Protein AF-A0A6H1ZLQ4-F1 (afdb_monomer_lite)

Sequence (158 aa):
MKIPLNKKYELEALLNNCVDDDEAILLERELGDNEIIDFNRKGNVIRFYLGKNGKQWGDDWNDIPYEHNAGRASDEFIKGYCDIAIDFDYEVEEICDNTDNSEYSKLDMVKRIVFALVIIKDKEYIFERKRIYFGDKIEDILKLNYVKLLERGDYTNG

Foldseek 3Di:
DDDDPPVVVVVVVDVVPDDDPVVVVVVCQVQQQQWFLWWDDDWQKIKGFTGHFDPWAFFQQVDWPAVPTGDTTDLVRGFKIWIKGFAPQKGKDAQCPPDPTDRDGSVCLSVVVDFGIKIFRDDPPDTDIDTHGGRDGVVVVCPDPRMDTDDITTRDDD

Radius of gyration: 16.98 Å; chains: 1; bounding box: 52×30×47 Å

pLDDT: mean 83.67, std 19.02, range [35.81, 98.44]

Secondary structure (DSSP, 8-state):
-PPPTTHHHHHHHHHTS---HHHHHHHHHHHHT-EEEEEEEETTEEEEEEE-TTS--BTTTTSSSHHHH--PBPGGG--EEEEEEE-TTEEEEEGGGGSSS-S--HHHHHTTSS-SEEEEEEETTEEEEEEE-TT-BHHHHTTSTTEEEEEEEE----

Organism: NCBI:txid1070528

Structure (mmCIF, N/CA/C/O backbone):
data_AF-A0A6H1ZLQ4-F1
#
_entry.id   AF-A0A6H1ZLQ4-F1
#
loop_
_atom_site.group_PDB
_atom_site.id
_atom_site.type_symbol
_atom_site.label_atom_id
_atom_site.label_alt_id
_atom_site.label_comp_id
_atom_site.label_asym_id
_atom_site.label_entity_id
_atom_site.label_seq_id
_atom_site.pdbx_PDB_ins_code
_atom_site.Cartn_x
_atom_site.Cartn_y
_atom_site.Cartn_z
_atom_site.occupancy
_atom_site.B_iso_or_equiv
_atom_site.auth_seq_id
_atom_site.auth_comp_id
_atom_site.auth_asym_id
_atom_site.auth_atom_id
_atom_site.pdbx_PDB_model_num
ATOM 1 N N . MET A 1 1 ? -18.336 -9.551 16.140 1.00 37.56 1 MET A N 1
ATOM 2 C CA . MET A 1 1 ? -19.692 -9.465 15.549 1.00 37.56 1 MET A CA 1
ATOM 3 C C . MET A 1 1 ? -19.493 -9.258 14.053 1.00 37.56 1 MET A C 1
ATOM 5 O O . MET A 1 1 ? -18.851 -8.286 13.699 1.00 37.56 1 MET A O 1
ATOM 9 N N . LYS A 1 2 ? -19.879 -10.212 13.191 1.00 37.56 2 LYS A N 1
ATOM 10 C CA . LYS A 1 2 ? -19.640 -10.121 11.736 1.00 37.56 2 LYS A CA 1
ATOM 11 C C . LYS A 1 2 ? -20.590 -9.092 11.125 1.00 37.56 2 LYS A C 1
ATOM 13 O O . LYS A 1 2 ? -21.800 -9.283 11.218 1.00 37.56 2 LYS A O 1
ATOM 18 N N . ILE A 1 3 ? -20.063 -8.055 10.485 1.00 35.81 3 ILE A N 1
ATOM 19 C CA . ILE A 1 3 ? -20.861 -7.192 9.613 1.00 35.81 3 ILE A CA 1
ATOM 20 C C . ILE A 1 3 ? -20.891 -7.855 8.224 1.00 35.81 3 ILE A C 1
ATOM 22 O O . ILE A 1 3 ? -19.829 -8.085 7.647 1.00 35.81 3 ILE A O 1
ATOM 26 N N . PRO A 1 4 ? -22.064 -8.233 7.686 1.00 37.19 4 PRO A N 1
ATOM 27 C CA . PRO A 1 4 ? -22.149 -8.864 6.373 1.00 37.19 4 PRO A CA 1
ATOM 28 C C . PRO A 1 4 ? -21.824 -7.871 5.251 1.00 37.19 4 PRO A C 1
ATOM 30 O O . PRO A 1 4 ? -22.156 -6.689 5.346 1.00 37.19 4 PRO A O 1
ATOM 33 N N . LEU A 1 5 ? -21.285 -8.392 4.143 1.00 42.31 5 LEU A N 1
ATOM 34 C CA . LEU A 1 5 ? -20.931 -7.698 2.890 1.00 42.31 5 LEU A CA 1
ATOM 35 C C . LEU A 1 5 ? -22.038 -6.791 2.291 1.00 42.31 5 LEU A C 1
ATOM 37 O O . LEU A 1 5 ? -21.767 -6.018 1.378 1.00 42.31 5 LEU A O 1
ATOM 41 N N . ASN A 1 6 ? -23.274 -6.875 2.796 1.00 46.19 6 ASN A N 1
ATOM 42 C CA . ASN A 1 6 ? -24.444 -6.146 2.306 1.00 46.19 6 ASN A CA 1
ATOM 43 C C . ASN A 1 6 ? -24.564 -4.705 2.841 1.00 46.19 6 ASN A C 1
ATOM 45 O O . ASN A 1 6 ? -25.323 -3.917 2.287 1.00 46.19 6 ASN A O 1
ATOM 49 N N . LYS A 1 7 ? -23.789 -4.327 3.873 1.00 50.38 7 LYS A N 1
ATOM 50 C CA . LYS A 1 7 ? -23.856 -2.966 4.435 1.00 50.38 7 LYS A CA 1
ATOM 51 C C . LYS A 1 7 ? -23.352 -1.885 3.480 1.00 50.38 7 LYS A C 1
ATOM 53 O O . LYS A 1 7 ? -23.836 -0.769 3.559 1.00 50.38 7 LYS A O 1
ATOM 58 N N . LYS A 1 8 ? -22.407 -2.179 2.578 1.00 47.59 8 LYS A N 1
ATOM 59 C CA . LYS A 1 8 ? -21.813 -1.161 1.688 1.00 47.59 8 LYS A CA 1
ATOM 60 C C . LYS A 1 8 ? -22.848 -0.530 0.745 1.00 47.59 8 LYS A C 1
ATOM 62 O O . LYS A 1 8 ? -22.868 0.685 0.598 1.00 47.59 8 LYS A O 1
ATOM 67 N N . TYR A 1 9 ? -23.723 -1.344 0.151 1.00 51.31 9 TYR A N 1
ATOM 68 C CA . TYR A 1 9 ? -24.779 -0.855 -0.742 1.00 51.31 9 TYR A CA 1
ATOM 69 C C . TYR A 1 9 ? -25.919 -0.166 0.022 1.00 51.31 9 TYR A C 1
ATOM 71 O O . TYR A 1 9 ? -26.489 0.797 -0.480 1.00 51.31 9 TYR A O 1
ATOM 79 N N . GLU A 1 10 ? -26.213 -0.601 1.252 1.00 53.59 10 GLU A N 1
ATOM 80 C CA . GLU A 1 10 ? -27.130 0.113 2.155 1.00 53.59 10 GLU A CA 1
ATOM 81 C C . GLU A 1 10 ? -26.548 1.471 2.602 1.00 53.59 10 GLU A C 1
ATOM 83 O O . GLU A 1 10 ? -27.272 2.458 2.653 1.00 53.59 10 GLU A O 1
ATOM 88 N N . LEU A 1 11 ? -25.233 1.553 2.835 1.00 52.91 11 LEU A N 1
ATOM 89 C CA . LEU A 1 11 ? -24.494 2.768 3.211 1.00 52.91 11 LEU A CA 1
ATOM 90 C C . LEU A 1 11 ? -24.409 3.792 2.068 1.00 52.91 11 LEU A C 1
ATOM 92 O O . LEU A 1 11 ? -24.644 4.979 2.282 1.00 52.91 11 LEU A O 1
ATOM 96 N N . GLU A 1 12 ? -24.135 3.345 0.840 1.00 53.47 12 GLU A N 1
ATOM 97 C CA . GLU A 1 12 ? -24.181 4.199 -0.359 1.00 53.47 12 GLU A CA 1
ATOM 98 C C . GLU A 1 12 ? -25.614 4.681 -0.664 1.00 53.47 12 GLU A C 1
ATOM 100 O O . GLU A 1 12 ? -25.807 5.794 -1.154 1.00 53.47 12 GLU A O 1
ATOM 105 N N . ALA A 1 13 ? -26.637 3.882 -0.343 1.00 49.56 13 ALA A N 1
ATOM 106 C CA . ALA A 1 13 ? -28.040 4.282 -0.463 1.00 49.56 13 ALA A CA 1
ATOM 107 C C . ALA A 1 13 ? -28.483 5.287 0.622 1.00 49.56 13 ALA A C 1
ATOM 109 O O . ALA A 1 13 ? -29.354 6.113 0.344 1.00 49.56 13 ALA A O 1
ATOM 110 N N . LEU A 1 14 ? -27.878 5.245 1.817 1.00 51.09 14 LEU A N 1
ATOM 111 C CA . LEU A 1 14 ? -28.085 6.210 2.909 1.00 51.09 14 LEU A CA 1
ATOM 112 C C . LEU A 1 14 ? -27.446 7.575 2.596 1.00 51.09 14 LEU A C 1
ATOM 114 O O . LEU A 1 14 ? -28.115 8.597 2.715 1.00 51.09 14 LEU A O 1
ATOM 118 N N . LEU A 1 15 ? -26.211 7.597 2.075 1.00 52.44 15 LEU A N 1
ATOM 119 C CA . LEU A 1 15 ? -25.532 8.821 1.606 1.00 52.44 15 LEU A CA 1
ATOM 120 C C . LEU A 1 15 ? -26.348 9.601 0.558 1.00 52.44 15 LEU A C 1
ATOM 122 O O . LEU A 1 15 ? -26.301 10.828 0.514 1.00 52.44 15 LEU A O 1
ATOM 126 N N . ASN A 1 16 ? -27.108 8.889 -0.279 1.00 55.22 16 ASN A N 1
ATOM 127 C CA . ASN A 1 16 ? -27.903 9.476 -1.358 1.00 55.22 16 ASN A CA 1
ATOM 128 C C . ASN A 1 16 ? -29.313 9.950 -0.931 1.00 55.22 16 ASN A C 1
ATOM 130 O O . ASN A 1 16 ? -29.984 10.579 -1.747 1.00 55.22 16 ASN A O 1
ATOM 134 N N . ASN A 1 17 ? -29.779 9.673 0.299 1.00 54.16 17 ASN A N 1
ATOM 135 C CA . ASN A 1 17 ? -31.177 9.893 0.729 1.00 54.16 17 ASN A CA 1
ATOM 136 C C . ASN A 1 17 ? -31.370 10.749 2.013 1.00 54.16 17 ASN A C 1
ATOM 138 O O . ASN A 1 17 ? -32.434 10.661 2.624 1.00 54.16 17 ASN A O 1
ATOM 142 N N . CYS A 1 18 ? -30.417 11.627 2.375 1.00 57.06 18 CYS A N 1
ATOM 143 C CA . CYS A 1 18 ? -30.323 12.343 3.679 1.00 57.06 18 CYS A CA 1
ATOM 144 C C . CYS A 1 18 ? -29.969 11.377 4.838 1.00 57.06 18 CYS A C 1
ATOM 146 O O . CYS A 1 18 ? -30.315 10.207 4.757 1.00 57.06 18 CYS A O 1
ATOM 148 N N . VAL A 1 19 ? -29.215 11.753 5.889 1.00 51.53 19 VAL A N 1
ATOM 149 C CA . VAL A 1 19 ? -29.612 12.609 7.035 1.00 51.53 19 VAL A CA 1
ATOM 150 C C . VAL A 1 19 ? -28.364 13.102 7.815 1.00 51.53 19 VAL A C 1
ATOM 152 O O . VAL A 1 19 ? -27.361 12.404 7.838 1.00 51.53 19 VAL A O 1
ATOM 155 N N . ASP A 1 20 ? -28.486 14.278 8.450 1.00 58.44 20 ASP A N 1
ATOM 156 C CA . ASP A 1 20 ? -27.668 14.887 9.529 1.00 58.44 20 ASP A CA 1
ATOM 157 C C . ASP A 1 20 ? -26.132 14.979 9.374 1.00 58.44 20 ASP A C 1
ATOM 159 O O . ASP A 1 20 ? -25.426 13.991 9.169 1.00 58.44 20 ASP A O 1
ATOM 163 N N . ASP A 1 21 ? -25.593 16.189 9.575 1.00 56.09 21 ASP A N 1
ATOM 164 C CA . ASP A 1 21 ? -24.158 16.487 9.437 1.00 56.09 21 ASP A CA 1
ATOM 165 C C . ASP A 1 21 ? -23.299 15.594 10.355 1.00 56.09 21 ASP A C 1
ATOM 167 O O . ASP A 1 21 ? -22.213 15.164 9.970 1.00 56.09 21 ASP A O 1
ATOM 171 N N . ASP A 1 22 ? -23.803 15.235 11.540 1.00 54.56 22 ASP A N 1
ATOM 172 C CA . ASP A 1 22 ? -23.095 14.389 12.508 1.00 54.56 22 ASP A CA 1
ATOM 173 C C . ASP A 1 22 ? -22.965 12.920 12.059 1.00 54.56 22 ASP A C 1
ATOM 175 O O . ASP A 1 22 ? -21.935 12.288 12.316 1.00 54.56 22 ASP A O 1
ATOM 179 N N . GLU A 1 23 ? -23.967 12.364 11.367 1.00 54.12 23 GLU A N 1
ATOM 180 C CA . GLU A 1 23 ? -23.933 10.981 10.866 1.00 54.12 23 GLU A CA 1
ATOM 181 C C . GLU A 1 23 ? -23.030 10.886 9.628 1.00 54.12 23 GLU A C 1
ATOM 183 O O . GLU A 1 23 ? -22.214 9.968 9.531 1.00 54.12 23 GLU A O 1
ATOM 188 N N . ALA A 1 24 ? -23.065 11.898 8.753 1.00 51.34 24 ALA A N 1
ATOM 189 C CA . ALA A 1 24 ? -22.115 12.055 7.653 1.00 51.34 24 ALA A CA 1
ATOM 190 C C . ALA A 1 24 ? -20.665 12.225 8.147 1.00 51.34 24 ALA A C 1
ATOM 192 O O . ALA A 1 24 ? -19.758 11.634 7.569 1.00 51.34 24 ALA A O 1
ATOM 193 N N . ILE A 1 25 ? -20.432 12.953 9.246 1.00 53.69 25 ILE A N 1
ATOM 194 C CA . ILE A 1 25 ? -19.106 13.104 9.876 1.00 53.69 25 ILE A CA 1
ATOM 195 C C . ILE A 1 25 ? -18.634 11.796 10.529 1.00 53.69 25 ILE A C 1
ATOM 197 O O . ILE A 1 25 ? -17.450 11.462 10.459 1.00 53.69 25 ILE A O 1
ATOM 201 N N . LEU A 1 26 ? -19.526 11.036 11.170 1.00 51.69 26 LEU A N 1
ATOM 202 C CA . LEU A 1 26 ? -19.221 9.697 11.688 1.00 51.69 26 LEU A CA 1
ATOM 203 C C . LEU A 1 26 ? -18.885 8.725 10.552 1.00 51.69 26 LEU A C 1
ATOM 205 O O . LEU A 1 26 ? -17.905 7.992 10.658 1.00 51.69 26 LEU A O 1
ATOM 209 N N . LEU A 1 27 ? -19.623 8.787 9.444 1.00 52.59 27 LEU A N 1
ATOM 210 C CA . LEU A 1 27 ? -19.373 8.020 8.224 1.00 52.59 27 LEU A CA 1
ATOM 211 C C . LEU A 1 27 ? -18.076 8.429 7.531 1.00 52.59 27 LEU A C 1
ATOM 213 O O . LEU A 1 27 ? -17.308 7.560 7.145 1.00 52.59 27 LEU A O 1
ATOM 217 N N . GLU A 1 28 ? -17.770 9.720 7.414 1.00 51.22 28 GLU A N 1
ATOM 218 C CA . GLU A 1 28 ? -16.476 10.205 6.927 1.00 51.22 28 GLU A CA 1
ATOM 219 C C . GLU A 1 28 ? -15.331 9.843 7.874 1.00 51.22 28 GLU A C 1
ATOM 221 O O . GLU A 1 28 ? -14.207 9.691 7.412 1.00 51.22 28 GLU A O 1
ATOM 226 N N . ARG A 1 29 ? -15.572 9.671 9.179 1.00 51.09 29 ARG A N 1
ATOM 227 C CA . ARG A 1 29 ? -14.570 9.128 10.111 1.00 51.09 29 ARG A CA 1
ATOM 228 C C . ARG A 1 29 ? -14.383 7.624 9.922 1.00 51.09 29 ARG A C 1
ATOM 230 O O . ARG A 1 29 ? -13.244 7.185 9.814 1.00 51.09 29 ARG A O 1
ATOM 237 N N . GLU A 1 30 ? -15.459 6.848 9.815 1.00 52.41 30 GLU A N 1
ATOM 238 C CA . GLU A 1 30 ? -15.391 5.395 9.586 1.00 52.41 30 GLU A CA 1
ATOM 239 C C . GLU A 1 30 ? -14.860 5.035 8.184 1.00 52.41 30 GLU A C 1
ATOM 241 O O . GLU A 1 30 ? -14.116 4.069 8.023 1.00 52.41 30 GLU A O 1
ATOM 246 N N . LEU A 1 31 ? -15.183 5.827 7.159 1.00 51.91 31 LEU A N 1
ATOM 247 C CA . LEU A 1 31 ? -14.638 5.713 5.799 1.00 51.91 31 LEU A CA 1
ATOM 248 C C . LEU A 1 31 ? -13.271 6.405 5.669 1.00 51.91 31 LEU A C 1
ATOM 250 O O . LEU A 1 31 ? -12.448 6.030 4.829 1.00 51.91 31 LEU A O 1
ATOM 254 N N . GLY A 1 32 ? -13.017 7.411 6.504 1.00 56.06 32 GLY A N 1
ATOM 255 C CA . GLY A 1 32 ? -11.778 8.182 6.588 1.00 56.06 32 GLY A CA 1
ATOM 256 C C . GLY A 1 32 ? -10.593 7.346 7.040 1.00 56.06 32 GLY A C 1
ATOM 257 O O . GLY A 1 32 ? -9.492 7.540 6.531 1.00 56.06 32 GLY A O 1
ATOM 258 N N . ASP A 1 33 ? -10.839 6.352 7.886 1.00 73.31 33 ASP A N 1
ATOM 259 C CA . ASP A 1 33 ? -9.811 5.492 8.470 1.00 73.31 33 ASP A CA 1
ATOM 260 C C . ASP A 1 33 ? -9.519 4.223 7.625 1.00 73.31 33 ASP A C 1
ATOM 262 O O . ASP A 1 33 ? -8.999 3.231 8.131 1.00 73.31 33 ASP A O 1
ATOM 266 N N . ASN A 1 34 ? -9.831 4.249 6.321 1.00 89.56 34 ASN A N 1
ATOM 267 C CA . ASN A 1 34 ? -9.510 3.186 5.349 1.00 89.56 34 ASN A CA 1
ATOM 268 C C . ASN A 1 34 ? -8.305 3.519 4.450 1.00 89.56 34 ASN A C 1
ATOM 270 O O . ASN A 1 34 ? -8.185 3.032 3.320 1.00 89.56 34 ASN A O 1
ATOM 274 N N . GLU A 1 35 ? -7.420 4.393 4.920 1.00 96.69 35 GLU A N 1
ATOM 275 C CA . GLU A 1 35 ? -6.182 4.712 4.218 1.00 96.69 35 GLU A CA 1
ATOM 276 C C . GLU A 1 35 ? -5.140 3.640 4.489 1.00 96.69 35 GLU A C 1
ATOM 278 O O . GLU A 1 35 ? -5.040 3.114 5.596 1.00 96.69 35 GLU A O 1
ATOM 283 N N . ILE A 1 36 ? -4.324 3.346 3.485 1.00 98.19 36 ILE A N 1
ATOM 284 C CA . ILE A 1 36 ? -3.155 2.494 3.656 1.00 98.19 36 ILE A CA 1
ATOM 285 C C . ILE A 1 36 ? -2.179 3.232 4.567 1.00 98.19 36 ILE A C 1
ATOM 287 O O . ILE A 1 36 ? -1.703 4.313 4.221 1.00 98.19 36 ILE A O 1
ATOM 291 N N . ILE A 1 37 ? -1.880 2.654 5.724 1.00 97.81 37 ILE A N 1
ATOM 292 C CA . ILE A 1 37 ? -0.926 3.231 6.677 1.00 97.81 37 ILE A CA 1
ATOM 293 C C . ILE A 1 37 ? 0.332 2.389 6.836 1.00 97.81 37 ILE A C 1
ATOM 295 O O . ILE A 1 37 ? 1.327 2.917 7.318 1.00 97.81 37 ILE A O 1
ATOM 299 N N . ASP A 1 38 ? 0.273 1.115 6.442 1.00 98.00 38 ASP A N 1
ATOM 300 C CA . ASP A 1 38 ? 1.398 0.185 6.412 1.00 98.00 38 ASP A CA 1
ATOM 301 C C . ASP A 1 38 ? 1.068 -1.042 5.540 1.00 98.00 38 ASP A C 1
ATOM 303 O O . ASP A 1 38 ? -0.072 -1.208 5.089 1.00 98.00 38 ASP A O 1
ATOM 307 N N . PHE A 1 39 ? 2.045 -1.917 5.294 1.00 97.75 39 PHE A N 1
ATOM 308 C CA . PHE A 1 39 ? 1.863 -3.113 4.477 1.00 97.75 39 PHE A CA 1
ATOM 309 C C . PHE A 1 39 ? 2.820 -4.262 4.830 1.00 97.75 39 PHE A C 1
ATOM 311 O O . PHE A 1 39 ? 3.899 -4.061 5.378 1.00 97.75 39 PHE A O 1
ATOM 318 N N . ASN A 1 40 ? 2.443 -5.476 4.426 1.00 97.06 40 ASN A N 1
ATOM 319 C CA . ASN A 1 40 ? 3.343 -6.615 4.244 1.00 97.06 40 ASN A CA 1
ATOM 320 C C . ASN A 1 40 ? 3.121 -7.210 2.848 1.00 97.06 40 ASN A C 1
ATOM 322 O O . ASN A 1 40 ? 1.982 -7.288 2.387 1.00 97.06 40 ASN A O 1
ATOM 326 N N . ARG A 1 41 ? 4.181 -7.712 2.210 1.00 96.31 41 ARG A N 1
ATOM 327 C CA . ARG A 1 41 ? 4.112 -8.375 0.900 1.00 96.31 41 ARG A CA 1
ATOM 328 C C . ARG A 1 41 ? 4.684 -9.793 0.959 1.00 96.31 41 ARG A C 1
ATOM 330 O O . ARG A 1 41 ? 5.650 -10.058 1.670 1.00 96.31 41 ARG A O 1
ATOM 337 N N . LYS A 1 42 ? 4.074 -10.713 0.207 1.00 95.62 42 LYS A N 1
ATOM 338 C CA . LYS A 1 42 ? 4.574 -12.068 -0.079 1.00 95.62 42 LYS A CA 1
ATOM 339 C C . LYS A 1 42 ? 4.304 -12.400 -1.549 1.00 95.62 42 LYS A C 1
ATOM 341 O O . LYS A 1 42 ? 3.216 -12.864 -1.892 1.00 95.62 42 LYS A O 1
ATOM 346 N N . GLY A 1 43 ? 5.287 -12.147 -2.415 1.00 93.81 43 GLY A N 1
ATOM 347 C CA . GLY A 1 43 ? 5.091 -12.206 -3.868 1.00 93.81 43 GLY A CA 1
ATOM 348 C C . GLY A 1 43 ? 3.983 -11.239 -4.301 1.00 93.81 43 GLY A C 1
ATOM 349 O O . GLY A 1 43 ? 3.972 -10.088 -3.874 1.00 93.81 43 GLY A O 1
ATOM 350 N N . ASN A 1 44 ? 3.001 -11.731 -5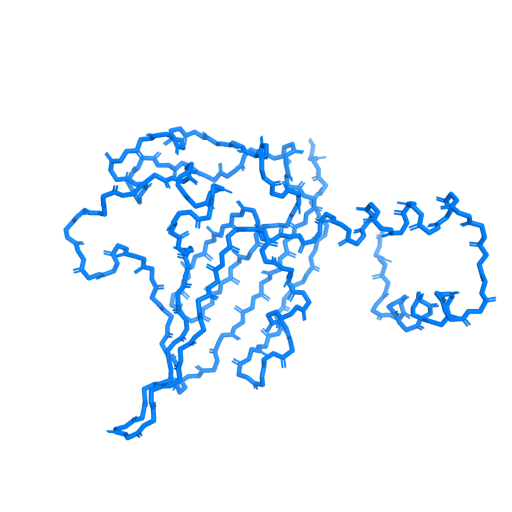.058 1.00 96.06 44 ASN A N 1
ATOM 351 C CA . ASN A 1 44 ? 1.865 -10.928 -5.533 1.00 96.06 44 ASN A CA 1
ATOM 352 C C . ASN A 1 44 ? 0.719 -10.784 -4.514 1.00 96.06 44 ASN A C 1
ATOM 354 O O . ASN A 1 44 ? -0.344 -10.263 -4.854 1.00 96.06 44 ASN A O 1
ATOM 358 N N . VAL A 1 45 ? 0.897 -11.253 -3.276 1.00 98.06 45 VAL A N 1
ATOM 359 C CA . VAL A 1 45 ? -0.082 -11.072 -2.197 1.00 98.06 45 VAL A CA 1
ATOM 360 C C . VAL A 1 45 ? 0.386 -9.959 -1.272 1.00 98.06 45 VAL A C 1
ATOM 362 O O . VAL A 1 45 ? 1.520 -9.977 -0.787 1.00 98.06 45 VAL A O 1
ATOM 365 N N . ILE A 1 46 ? -0.499 -9.001 -1.010 1.00 98.38 46 ILE A N 1
ATOM 366 C CA . ILE A 1 46 ? -0.223 -7.834 -0.175 1.00 98.38 46 ILE A CA 1
ATOM 367 C C . ILE A 1 46 ? -1.273 -7.773 0.930 1.00 98.38 46 ILE A C 1
ATOM 369 O O . ILE A 1 46 ? -2.469 -7.832 0.651 1.00 98.38 46 ILE A O 1
ATOM 373 N N . ARG A 1 47 ? -0.826 -7.605 2.172 1.00 98.31 47 ARG A N 1
ATOM 374 C CA . ARG A 1 47 ? -1.661 -7.148 3.282 1.00 98.31 47 ARG A CA 1
ATOM 375 C C . ARG A 1 47 ? -1.458 -5.655 3.444 1.00 98.31 47 ARG A C 1
ATOM 377 O O . ARG A 1 47 ? -0.349 -5.233 3.757 1.00 98.31 47 ARG A O 1
ATOM 384 N N . PHE A 1 48 ? -2.517 -4.876 3.294 1.00 98.25 48 PHE A N 1
ATOM 385 C CA . PHE A 1 48 ? -2.541 -3.479 3.706 1.00 98.25 48 PHE A CA 1
ATOM 386 C C . PHE A 1 48 ? -3.121 -3.356 5.105 1.00 98.25 48 PHE A C 1
ATOM 388 O O . PHE A 1 48 ? -4.189 -3.903 5.376 1.00 98.25 48 PHE A O 1
ATOM 395 N N . TYR A 1 49 ? -2.448 -2.604 5.971 1.00 97.62 49 TYR A N 1
ATOM 396 C CA . TYR A 1 49 ? -3.030 -2.142 7.225 1.00 97.62 49 TYR A CA 1
ATOM 397 C C . TYR A 1 49 ? -3.714 -0.809 6.990 1.00 97.62 49 TYR A C 1
ATOM 399 O O . TYR A 1 49 ? -3.167 0.080 6.329 1.00 97.62 49 TYR A O 1
ATOM 407 N N . LEU A 1 50 ? -4.926 -0.704 7.520 1.00 96.19 50 LEU A N 1
ATOM 408 C CA . LEU A 1 50 ? -5.822 0.411 7.287 1.00 96.19 50 LEU A CA 1
ATOM 409 C C . LEU A 1 50 ? -5.928 1.273 8.538 1.00 96.19 50 LEU A C 1
ATOM 411 O O . LEU A 1 50 ? -6.018 0.756 9.652 1.00 96.19 50 LEU A O 1
ATOM 415 N N . GLY A 1 51 ? -5.927 2.581 8.339 1.00 95.06 51 GLY A N 1
ATOM 416 C CA . GLY A 1 51 ? -6.129 3.576 9.379 1.00 95.06 51 GLY A CA 1
ATOM 417 C C . GLY A 1 51 ? -6.149 4.972 8.775 1.00 95.06 51 GLY A C 1
ATOM 418 O O . GLY A 1 51 ? -6.542 5.160 7.625 1.00 95.06 51 GLY A O 1
ATOM 419 N N . LYS A 1 52 ? -5.694 5.956 9.548 1.00 95.38 52 LYS A N 1
ATOM 420 C CA . LYS A 1 52 ? -5.532 7.339 9.093 1.00 95.38 52 LYS A CA 1
ATOM 421 C C . LYS A 1 52 ? -4.057 7.682 8.944 1.00 95.38 52 LYS A C 1
ATOM 423 O O . LYS A 1 52 ? -3.312 7.615 9.923 1.00 95.38 52 LYS A O 1
ATOM 428 N N . ASN A 1 53 ? -3.638 8.085 7.748 1.00 97.06 53 ASN A N 1
ATOM 429 C CA . ASN A 1 53 ? -2.254 8.457 7.488 1.00 97.06 53 ASN A CA 1
ATOM 430 C C . ASN A 1 53 ? -1.891 9.812 8.122 1.00 97.06 53 ASN A C 1
ATOM 432 O O . ASN A 1 53 ? -2.709 10.727 8.235 1.00 97.06 53 ASN A O 1
ATOM 436 N N . GLY A 1 54 ? -0.623 9.957 8.497 1.00 96.31 54 GLY A N 1
ATOM 437 C CA . GLY A 1 54 ? 0.016 11.208 8.902 1.00 96.31 54 GLY A CA 1
ATOM 438 C C . GLY A 1 54 ? 0.459 11.259 10.363 1.00 96.31 54 GLY A C 1
ATOM 439 O O . GLY A 1 54 ? 1.263 12.120 10.713 1.00 96.31 54 GLY A O 1
ATOM 440 N N . LYS A 1 55 ? -0.046 10.367 11.219 1.00 95.56 55 LYS A N 1
ATOM 441 C CA . LYS A 1 55 ? 0.338 10.294 12.644 1.00 95.56 55 LYS A CA 1
ATOM 442 C C . LYS A 1 55 ? 0.774 8.907 13.094 1.00 95.56 55 LYS A C 1
ATOM 444 O O . LYS A 1 55 ? 1.181 8.768 14.243 1.00 95.56 55 LYS A O 1
ATOM 449 N N . GLN A 1 56 ? 0.641 7.905 12.232 1.00 95.94 56 GLN A N 1
ATOM 450 C CA . GLN A 1 56 ? 1.032 6.552 12.567 1.00 95.94 56 GLN A CA 1
ATOM 451 C C . GLN A 1 56 ? 2.547 6.454 12.749 1.00 95.94 56 GLN A C 1
ATOM 453 O O . GLN A 1 56 ? 3.317 7.190 12.125 1.00 95.94 56 GLN A O 1
ATOM 458 N N . TRP A 1 57 ? 2.947 5.525 13.605 1.00 96.62 57 TRP A N 1
ATOM 459 C CA . TRP A 1 57 ? 4.336 5.212 13.891 1.00 96.62 57 TRP A CA 1
ATOM 460 C C . TRP A 1 57 ? 4.483 3.717 14.170 1.00 96.62 57 TRP A C 1
ATOM 462 O O . TRP A 1 57 ? 3.492 3.026 14.416 1.00 96.62 57 TRP A O 1
ATOM 472 N N . GLY A 1 58 ? 5.718 3.239 14.155 1.00 95.19 58 GLY A N 1
ATOM 473 C CA . GLY A 1 58 ? 6.110 1.901 14.568 1.00 95.19 58 GLY A CA 1
ATOM 474 C C . GLY A 1 58 ? 7.580 1.894 14.975 1.00 95.19 58 GLY A C 1
ATOM 475 O O . GLY A 1 58 ? 8.245 2.932 14.963 1.00 95.19 58 GLY A O 1
ATOM 476 N N . ASP A 1 59 ? 8.076 0.729 15.360 1.00 95.75 59 ASP A N 1
ATOM 477 C CA . ASP A 1 59 ? 9.466 0.566 15.792 1.00 95.75 59 ASP A CA 1
ATOM 478 C C . ASP A 1 59 ? 10.439 0.978 14.672 1.00 95.75 59 ASP A C 1
ATOM 480 O O . ASP A 1 59 ? 10.260 0.546 13.534 1.00 95.75 59 ASP A O 1
ATOM 484 N N . ASP A 1 60 ? 11.394 1.863 14.968 1.00 96.56 60 ASP A N 1
ATOM 485 C CA . ASP A 1 60 ? 12.429 2.372 14.046 1.00 96.56 60 ASP A CA 1
ATOM 486 C C . ASP A 1 60 ? 11.928 2.963 12.705 1.00 96.56 60 ASP A C 1
ATOM 488 O O . ASP A 1 60 ? 12.605 2.940 11.677 1.00 96.56 60 ASP A O 1
ATOM 492 N N . TRP A 1 61 ? 10.736 3.571 12.684 1.00 96.56 61 TRP A N 1
ATOM 493 C CA . TRP A 1 61 ? 10.160 4.167 11.463 1.00 96.56 61 TRP A CA 1
ATOM 494 C C . TRP A 1 61 ? 10.925 5.368 10.886 1.00 96.56 61 TRP A C 1
ATOM 496 O O . TRP A 1 61 ? 10.684 5.744 9.735 1.00 96.56 61 TRP A O 1
ATOM 506 N N . ASN A 1 62 ? 11.813 5.990 11.661 1.00 96.25 62 ASN A N 1
ATOM 507 C CA . ASN A 1 62 ? 12.709 7.060 11.216 1.00 96.25 62 ASN A CA 1
ATOM 508 C C . ASN A 1 62 ? 14.062 6.553 10.702 1.00 96.25 62 ASN A C 1
ATOM 510 O O . ASN A 1 62 ? 14.851 7.377 10.235 1.00 96.25 62 ASN A O 1
ATOM 514 N N . ASP A 1 63 ? 14.346 5.259 10.827 1.00 96.50 63 ASP A N 1
ATOM 515 C CA . ASP A 1 63 ? 15.631 4.695 10.442 1.00 96.50 63 ASP A CA 1
ATOM 516 C C . ASP A 1 63 ? 15.656 4.347 8.952 1.00 96.50 63 ASP A C 1
ATOM 518 O O . ASP A 1 63 ? 14.632 4.098 8.309 1.00 96.50 63 ASP A O 1
ATOM 522 N N . ILE A 1 64 ? 16.867 4.368 8.400 1.00 94.94 64 ILE A N 1
ATOM 523 C CA . ILE A 1 64 ? 17.174 4.056 7.007 1.00 94.94 64 ILE A CA 1
ATOM 524 C C . ILE A 1 64 ? 18.255 2.969 7.029 1.00 94.94 64 ILE A C 1
ATOM 526 O O . ILE A 1 64 ? 19.261 3.150 7.724 1.00 94.94 64 ILE A O 1
ATOM 530 N N . PRO A 1 65 ? 18.109 1.872 6.271 1.00 95.62 65 PRO A N 1
ATOM 531 C CA . PRO A 1 65 ? 16.962 1.509 5.431 1.00 95.62 65 PRO A CA 1
ATOM 532 C C . PRO A 1 65 ? 15.741 1.054 6.241 1.00 95.62 65 PRO A C 1
ATOM 534 O O . PRO A 1 65 ? 15.885 0.419 7.290 1.00 95.62 65 PRO A O 1
ATOM 537 N N . TYR A 1 66 ? 14.532 1.310 5.739 1.00 95.56 66 TYR A N 1
ATOM 538 C CA . TYR A 1 66 ? 13.320 0.845 6.416 1.00 95.56 66 TYR A CA 1
ATOM 539 C C . TYR A 1 66 ? 13.210 -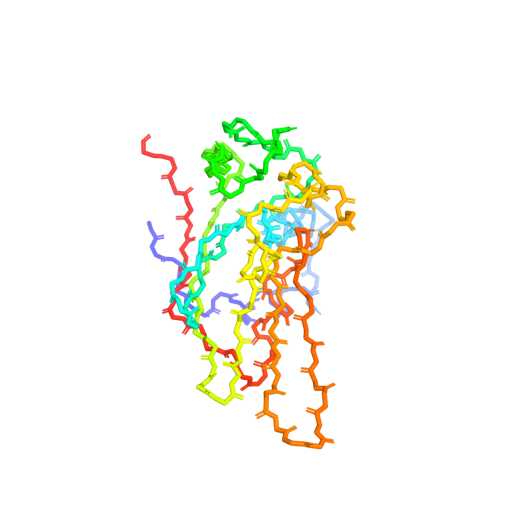0.686 6.435 1.00 95.56 66 TYR A C 1
ATOM 541 O O . TYR A 1 66 ? 12.731 -1.249 7.411 1.00 95.56 66 TYR A O 1
ATOM 549 N N . GLU A 1 67 ? 13.646 -1.375 5.380 1.00 94.50 67 GLU A N 1
ATOM 550 C CA . GLU A 1 67 ? 13.397 -2.808 5.176 1.00 94.50 67 GLU A CA 1
ATOM 551 C C . GLU A 1 67 ? 14.150 -3.731 6.147 1.00 94.50 67 GLU A C 1
ATOM 553 O O . GLU A 1 67 ? 13.867 -4.928 6.212 1.00 94.50 67 GLU A O 1
ATOM 558 N N . HIS A 1 68 ? 15.104 -3.196 6.908 1.00 91.19 68 HIS A N 1
ATOM 559 C CA . HIS A 1 68 ? 15.871 -3.951 7.903 1.00 91.19 68 HIS A CA 1
ATOM 560 C C . HIS A 1 68 ? 15.544 -3.568 9.341 1.00 91.19 68 HIS A C 1
ATOM 562 O O . HIS A 1 68 ? 15.715 -4.394 10.236 1.00 91.19 68 HIS A O 1
ATOM 568 N N . ASN A 1 69 ? 15.078 -2.338 9.546 1.00 87.69 69 ASN A N 1
ATOM 569 C CA . ASN A 1 69 ? 14.932 -1.754 10.874 1.00 87.69 69 ASN A CA 1
ATOM 570 C C . ASN A 1 69 ? 13.461 -1.551 11.234 1.00 87.69 69 ASN A C 1
ATOM 572 O O . ASN A 1 69 ? 13.044 -1.857 12.346 1.00 87.69 69 ASN A O 1
ATOM 576 N N . ALA A 1 70 ? 12.653 -1.083 10.281 1.00 94.06 70 ALA A N 1
ATOM 577 C CA . ALA A 1 70 ? 11.311 -0.633 10.587 1.00 94.06 70 ALA A CA 1
ATOM 578 C C . ALA A 1 70 ? 10.355 -1.810 10.820 1.00 94.06 70 ALA A C 1
ATOM 580 O O . ALA A 1 70 ? 10.084 -2.624 9.931 1.00 94.06 70 ALA A O 1
ATOM 581 N N . GLY A 1 71 ? 9.781 -1.848 12.019 1.00 93.50 71 GLY A N 1
ATOM 582 C CA . GLY A 1 71 ? 8.678 -2.734 12.353 1.00 93.50 71 GLY A CA 1
ATOM 583 C C . GLY A 1 71 ? 7.375 -2.338 11.654 1.00 93.50 71 GLY A C 1
ATOM 584 O O . GLY A 1 71 ? 7.278 -1.340 10.936 1.00 93.50 71 GLY A O 1
ATOM 585 N N . ARG A 1 72 ? 6.321 -3.116 11.906 1.00 95.19 72 ARG A N 1
ATOM 586 C CA . ARG A 1 72 ? 4.956 -2.737 11.518 1.00 95.19 72 ARG A CA 1
ATOM 587 C C . ARG A 1 72 ? 4.495 -1.505 12.313 1.00 95.19 72 ARG A C 1
ATOM 589 O O . ARG A 1 72 ? 4.947 -1.296 13.438 1.00 95.19 72 ARG A O 1
ATOM 596 N N . ALA A 1 73 ? 3.549 -0.743 11.770 1.00 96.44 73 ALA A N 1
ATOM 597 C CA . ALA A 1 73 ? 2.788 0.255 12.520 1.00 96.44 73 ALA A CA 1
ATOM 598 C C . ALA A 1 73 ? 2.225 -0.330 13.828 1.00 96.44 73 ALA A C 1
ATOM 600 O O . ALA A 1 73 ? 1.744 -1.471 13.856 1.00 96.44 73 ALA A O 1
ATOM 601 N N . SER A 1 74 ? 2.251 0.470 14.895 1.00 95.75 74 SER A N 1
ATOM 602 C CA . SER A 1 74 ? 1.677 0.105 16.190 1.00 95.75 74 SER A CA 1
ATOM 603 C C . SER A 1 74 ? 0.166 -0.109 16.092 1.00 95.75 74 SER A C 1
ATOM 605 O O . SER A 1 74 ? -0.547 0.628 15.404 1.00 95.75 74 SER A O 1
ATOM 607 N N . ASP A 1 75 ? -0.329 -1.090 16.843 1.00 95.00 75 ASP A N 1
ATOM 608 C CA . ASP A 1 75 ? -1.719 -1.560 16.819 1.00 95.00 75 ASP A CA 1
ATOM 609 C C . ASP A 1 75 ? -2.756 -0.448 17.058 1.00 95.00 75 ASP A C 1
ATOM 611 O O . ASP A 1 75 ? -3.826 -0.455 16.460 1.00 95.00 75 ASP A O 1
ATOM 615 N N . GLU A 1 76 ? -2.431 0.571 17.857 1.00 93.38 76 GLU A N 1
ATOM 616 C CA . GLU A 1 76 ? -3.299 1.732 18.112 1.00 93.38 76 GLU A CA 1
ATOM 617 C C . GLU A 1 76 ? -3.699 2.526 16.853 1.00 93.38 76 GLU A C 1
ATOM 619 O O . GLU A 1 76 ? -4.789 3.122 16.801 1.00 93.38 76 GLU A O 1
ATOM 624 N N . PHE A 1 77 ? -2.844 2.514 15.826 1.00 94.81 77 PHE A N 1
ATOM 625 C CA . PHE A 1 77 ? -3.084 3.188 14.552 1.00 94.81 77 PHE A CA 1
ATOM 626 C C . PHE A 1 77 ? -3.864 2.321 13.565 1.00 94.81 77 PHE A C 1
ATOM 628 O O . PHE A 1 77 ? -4.520 2.861 12.673 1.00 94.81 77 PHE A O 1
ATOM 635 N N . ILE A 1 78 ? -3.823 0.999 13.732 1.00 94.81 78 ILE A N 1
ATOM 636 C CA . ILE A 1 78 ? -4.453 0.041 12.828 1.00 94.81 78 ILE A CA 1
ATOM 637 C C . ILE A 1 78 ? -5.929 -0.102 13.208 1.00 94.81 78 ILE A C 1
ATOM 639 O O . ILE A 1 78 ? -6.278 -0.464 14.328 1.00 94.81 78 ILE A O 1
ATOM 643 N N . LYS A 1 79 ? -6.818 0.190 12.260 1.00 92.62 79 LYS A N 1
ATOM 644 C CA . LYS A 1 79 ? -8.274 -0.001 12.387 1.00 92.62 79 LYS A CA 1
ATOM 645 C C . LYS A 1 79 ? -8.760 -1.258 11.689 1.00 92.62 79 LYS A C 1
ATOM 647 O O . LYS A 1 79 ? -9.776 -1.827 12.075 1.00 92.62 79 LYS A O 1
ATOM 652 N N . GLY A 1 80 ? -8.008 -1.728 10.703 1.00 93.25 80 GLY A N 1
ATOM 653 C CA . GLY A 1 80 ? -8.325 -2.937 9.966 1.00 93.25 80 GLY A CA 1
ATOM 654 C C . GLY A 1 80 ? -7.186 -3.367 9.065 1.00 93.25 80 GLY A C 1
ATOM 655 O O . GLY A 1 80 ? -6.095 -2.796 9.073 1.00 93.25 80 GLY A O 1
ATOM 656 N N . TYR A 1 81 ? -7.459 -4.384 8.266 1.00 95.94 81 TYR A N 1
ATOM 657 C CA . TYR A 1 81 ? -6.562 -4.830 7.216 1.00 95.94 81 TYR A CA 1
ATOM 658 C C . TYR A 1 81 ? -7.341 -5.275 5.980 1.00 95.94 81 TYR A C 1
ATOM 660 O O . TYR A 1 81 ? -8.528 -5.609 6.042 1.00 95.94 81 TYR A O 1
ATOM 668 N N . CYS A 1 82 ? -6.648 -5.275 4.849 1.00 96.31 82 CYS A N 1
ATOM 669 C CA . CYS A 1 82 ? -7.141 -5.759 3.573 1.00 96.31 82 CYS A CA 1
ATOM 670 C C . CYS A 1 82 ? -6.050 -6.590 2.902 1.00 96.31 82 CYS A C 1
ATOM 672 O O . CYS A 1 82 ? -4.985 -6.066 2.574 1.00 96.31 82 CYS A O 1
ATOM 674 N N . ASP A 1 83 ? -6.327 -7.871 2.697 1.00 97.94 83 ASP A N 1
ATOM 675 C CA . ASP A 1 83 ? -5.463 -8.775 1.954 1.00 97.94 83 ASP A CA 1
ATOM 676 C C . ASP A 1 83 ? -5.932 -8.829 0.509 1.00 97.94 83 ASP A C 1
ATOM 678 O O . ASP A 1 83 ? -7.097 -9.125 0.223 1.00 97.94 83 ASP A O 1
ATOM 682 N N . ILE A 1 84 ? -5.013 -8.563 -0.409 1.00 98.00 84 ILE A N 1
ATOM 683 C CA . ILE A 1 84 ? -5.270 -8.583 -1.842 1.00 98.00 84 ILE A CA 1
ATOM 684 C C . ILE A 1 84 ? -4.2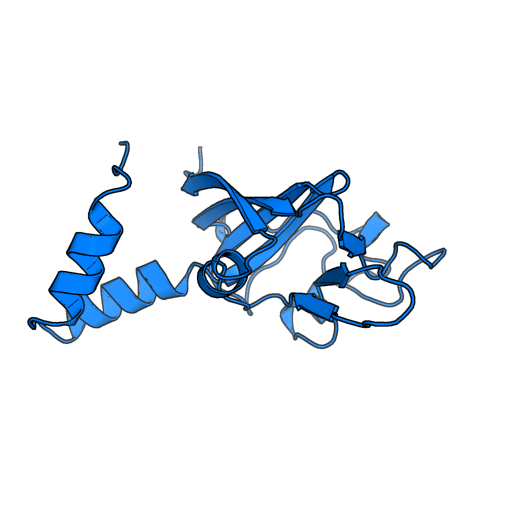71 -9.480 -2.564 1.00 98.00 84 ILE A C 1
ATOM 686 O O . ILE A 1 84 ? -3.127 -9.638 -2.138 1.00 98.00 84 ILE A O 1
ATOM 690 N N . ALA A 1 85 ? -4.701 -10.033 -3.692 1.00 98.12 85 ALA A N 1
ATOM 691 C CA . ALA A 1 85 ? -3.831 -10.630 -4.691 1.00 98.12 85 ALA A CA 1
ATOM 692 C C . ALA A 1 85 ? -3.788 -9.742 -5.932 1.00 98.12 85 ALA A C 1
ATOM 694 O O . ALA A 1 85 ? -4.820 -9.246 -6.391 1.00 98.12 85 ALA A O 1
ATOM 695 N N . ILE A 1 86 ? -2.593 -9.590 -6.484 1.00 97.44 86 ILE A N 1
ATOM 696 C CA . ILE A 1 86 ? -2.359 -8.990 -7.790 1.00 97.44 86 ILE A CA 1
ATOM 697 C C . ILE A 1 86 ? -2.303 -10.109 -8.834 1.00 97.44 86 ILE A C 1
ATOM 699 O O . ILE A 1 86 ? -1.703 -11.161 -8.593 1.00 97.44 86 ILE A O 1
ATOM 703 N N . ASP A 1 87 ? -2.958 -9.909 -9.979 1.00 95.75 87 ASP A N 1
ATOM 704 C CA . ASP A 1 87 ? -2.951 -10.882 -11.073 1.00 95.75 87 ASP A CA 1
ATOM 705 C C . ASP A 1 87 ? -1.525 -11.226 -11.536 1.00 95.75 87 ASP A C 1
ATOM 707 O O . ASP A 1 87 ? -0.600 -10.426 -11.447 1.00 95.75 87 ASP A O 1
ATOM 711 N N . PHE A 1 88 ? -1.355 -12.445 -12.048 1.00 93.19 88 PHE A N 1
ATOM 712 C CA . PHE A 1 88 ? -0.043 -13.023 -12.365 1.00 93.19 88 PHE A CA 1
ATOM 713 C C . PHE A 1 88 ? 0.706 -12.306 -13.504 1.00 93.19 88 PHE A C 1
ATOM 715 O O . PHE A 1 88 ? 1.923 -12.379 -13.579 1.00 93.19 88 PHE A O 1
ATOM 722 N N . ASP A 1 89 ? -0.025 -11.597 -14.369 1.00 92.25 89 ASP A N 1
ATOM 723 C CA . ASP A 1 89 ? 0.513 -10.773 -15.466 1.00 92.25 89 ASP A CA 1
ATOM 724 C C . ASP A 1 89 ? 1.170 -9.462 -14.976 1.00 92.25 89 ASP A C 1
ATOM 726 O O . ASP A 1 89 ? 1.557 -8.617 -15.789 1.00 92.25 89 ASP A O 1
ATOM 730 N N . TYR A 1 90 ? 1.213 -9.244 -13.662 1.00 93.56 90 TYR A N 1
ATOM 731 C CA . TYR A 1 90 ? 1.736 -8.043 -13.033 1.00 93.56 90 TYR A CA 1
ATOM 732 C C . TYR A 1 90 ? 2.793 -8.406 -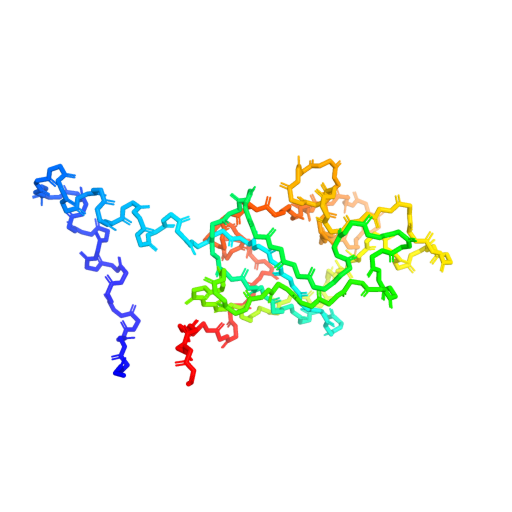11.993 1.00 93.56 90 TYR A C 1
ATOM 734 O O . TYR A 1 90 ? 2.691 -9.406 -11.278 1.00 93.56 90 TYR A O 1
ATOM 742 N N . GLU A 1 91 ? 3.770 -7.523 -11.869 1.00 93.06 91 GLU A N 1
ATOM 743 C CA . GLU A 1 91 ? 4.799 -7.555 -10.846 1.00 93.06 91 GLU A CA 1
ATOM 744 C C . GLU A 1 91 ? 4.465 -6.539 -9.757 1.00 93.06 91 GLU A C 1
ATOM 746 O O . GLU A 1 91 ? 3.898 -5.471 -10.015 1.00 93.06 91 GLU A O 1
ATOM 751 N N . VAL A 1 92 ? 4.802 -6.882 -8.520 1.00 95.06 92 VAL A N 1
ATOM 752 C CA . VAL A 1 92 ? 4.697 -5.983 -7.373 1.00 95.06 92 VAL A CA 1
ATOM 753 C C . VAL A 1 92 ? 6.102 -5.761 -6.863 1.00 95.06 92 VAL A C 1
ATOM 755 O O . VAL A 1 92 ? 6.713 -6.719 -6.401 1.00 95.06 92 VAL A O 1
ATOM 758 N N . GLU A 1 93 ? 6.578 -4.524 -6.881 1.00 94.81 93 GLU A N 1
ATOM 759 C CA . GLU A 1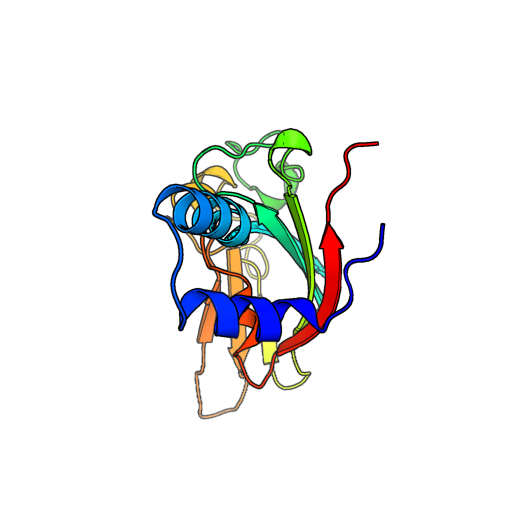 93 ? 7.900 -4.168 -6.370 1.00 94.81 93 GLU A CA 1
ATOM 760 C C . GLU A 1 93 ? 7.799 -3.235 -5.160 1.00 94.81 93 GLU A C 1
ATOM 762 O O . GLU A 1 93 ? 6.968 -2.317 -5.104 1.00 94.81 93 GLU A O 1
ATOM 767 N N . GLU A 1 94 ? 8.683 -3.464 -4.197 1.00 94.75 94 GLU A N 1
ATOM 768 C CA . GLU A 1 94 ? 9.053 -2.504 -3.160 1.00 94.75 94 GLU A CA 1
ATOM 769 C C . GLU A 1 94 ? 10.218 -1.631 -3.626 1.00 94.75 94 GLU A C 1
ATOM 771 O O . GLU A 1 94 ? 10.964 -1.995 -4.534 1.00 94.75 94 GLU A O 1
ATOM 776 N N . ILE A 1 95 ? 10.419 -0.483 -2.972 1.00 91.31 95 ILE A N 1
ATOM 777 C CA . ILE A 1 95 ? 11.557 0.394 -3.296 1.00 91.31 95 ILE A CA 1
ATOM 778 C C . ILE A 1 95 ? 12.890 -0.354 -3.128 1.00 91.31 95 ILE A C 1
ATOM 780 O O . ILE A 1 95 ? 13.827 -0.113 -3.886 1.00 91.31 95 ILE A O 1
ATOM 784 N N . CYS A 1 96 ? 12.969 -1.252 -2.142 1.00 92.50 96 CYS A N 1
ATOM 785 C CA . CYS A 1 96 ? 14.185 -1.980 -1.804 1.00 92.50 96 CYS A CA 1
ATOM 786 C C . CYS A 1 96 ? 14.497 -3.168 -2.730 1.00 92.50 96 CYS A C 1
ATOM 788 O O . CYS A 1 96 ? 15.620 -3.657 -2.697 1.00 92.50 96 CYS A O 1
ATOM 790 N N . ASP A 1 97 ? 13.559 -3.641 -3.563 1.00 91.94 97 ASP A N 1
ATOM 791 C CA . ASP A 1 97 ? 13.718 -4.910 -4.305 1.00 91.94 97 ASP A CA 1
ATOM 792 C C . ASP A 1 97 ? 14.896 -4.923 -5.290 1.00 91.94 97 ASP A C 1
ATOM 794 O O . ASP A 1 97 ? 15.423 -5.984 -5.615 1.00 91.94 97 ASP A O 1
ATOM 798 N N . ASN A 1 98 ? 15.330 -3.747 -5.744 1.00 85.12 98 ASN A N 1
ATOM 799 C CA . ASN A 1 98 ? 16.405 -3.587 -6.721 1.00 85.12 98 ASN A CA 1
ATOM 800 C C . ASN A 1 98 ? 17.614 -2.823 -6.145 1.00 85.12 98 ASN A C 1
ATOM 802 O O . ASN A 1 98 ? 18.394 -2.227 -6.892 1.00 85.12 98 ASN A O 1
ATOM 806 N N . THR A 1 99 ? 17.764 -2.809 -4.817 1.00 88.25 99 THR A N 1
ATOM 807 C CA . THR A 1 99 ? 18.843 -2.103 -4.109 1.00 88.25 99 THR A CA 1
ATOM 808 C C . THR A 1 99 ? 19.415 -2.957 -2.984 1.00 88.25 99 THR A C 1
ATOM 810 O O . THR A 1 99 ? 18.680 -3.716 -2.367 1.00 88.25 99 THR A O 1
ATOM 813 N N . ASP A 1 100 ? 20.696 -2.777 -2.651 1.00 88.00 100 ASP A N 1
ATOM 814 C CA . ASP A 1 100 ? 21.282 -3.434 -1.471 1.00 88.00 100 ASP A CA 1
ATOM 815 C C . ASP A 1 100 ? 20.673 -2.907 -0.161 1.00 88.00 100 ASP A C 1
ATOM 817 O O . ASP A 1 100 ? 20.478 -3.674 0.772 1.00 88.00 100 ASP A O 1
ATOM 821 N N . ASN A 1 101 ? 20.403 -1.597 -0.098 1.00 91.38 101 ASN A N 1
ATOM 822 C CA . ASN A 1 101 ? 19.676 -0.919 0.974 1.00 91.38 101 ASN A CA 1
ATOM 823 C C . ASN A 1 101 ? 18.960 0.300 0.379 1.00 91.38 101 ASN A C 1
ATOM 825 O O . ASN A 1 101 ? 19.582 1.090 -0.341 1.00 91.38 101 ASN A O 1
ATOM 829 N N . SER A 1 102 ? 17.689 0.490 0.706 1.00 93.69 102 SER A N 1
ATOM 830 C CA . SER A 1 102 ? 16.932 1.671 0.328 1.00 93.69 102 SER A CA 1
ATOM 831 C C . SER A 1 102 ? 17.396 2.892 1.128 1.00 93.69 102 SER A C 1
ATOM 833 O O . SER A 1 102 ? 17.805 2.807 2.285 1.00 93.69 102 SER A O 1
ATOM 835 N N . GLU A 1 103 ? 17.329 4.068 0.510 1.00 95.88 103 GLU A N 1
ATOM 836 C CA . GLU A 1 103 ? 17.667 5.344 1.159 1.00 95.88 103 GLU A CA 1
ATOM 837 C C . GLU A 1 103 ? 16.483 5.955 1.931 1.00 95.88 103 GLU A C 1
ATOM 839 O O . GLU A 1 103 ? 16.514 7.133 2.284 1.00 95.88 103 GLU A O 1
ATOM 844 N N . TYR A 1 104 ? 15.425 5.174 2.169 1.00 96.81 104 TYR A N 1
ATOM 845 C CA . TYR A 1 104 ? 14.148 5.675 2.666 1.00 96.81 104 TYR A CA 1
ATOM 846 C C . TYR A 1 104 ? 13.770 5.067 4.012 1.00 96.81 104 TYR A C 1
ATOM 848 O O . TYR A 1 104 ? 14.045 3.903 4.299 1.00 96.81 104 TYR A O 1
ATOM 856 N N . SER A 1 105 ? 13.078 5.871 4.815 1.00 97.25 105 SER A N 1
ATOM 857 C CA . SER A 1 105 ? 12.441 5.466 6.067 1.00 97.25 105 SER A CA 1
ATOM 858 C C . SER A 1 105 ? 10.929 5.263 5.876 1.00 97.25 105 SER A C 1
ATOM 860 O O . SER A 1 105 ? 10.329 5.765 4.917 1.00 97.25 105 SER A O 1
ATOM 862 N N . LYS A 1 106 ? 10.248 4.597 6.821 1.00 97.38 106 LYS A N 1
ATOM 863 C CA . LYS A 1 106 ? 8.768 4.572 6.831 1.00 97.38 106 LYS A CA 1
ATOM 864 C C . LYS A 1 106 ? 8.190 5.975 7.042 1.00 97.38 106 LYS A C 1
ATOM 866 O O . LYS A 1 106 ? 7.125 6.277 6.507 1.00 97.38 106 LYS A O 1
ATOM 871 N N . LEU A 1 107 ? 8.891 6.870 7.743 1.00 97.50 107 LEU A N 1
ATOM 872 C CA . LEU A 1 107 ? 8.478 8.268 7.883 1.00 97.50 107 LEU A CA 1
ATOM 873 C C . LEU A 1 107 ? 8.435 9.006 6.531 1.00 97.50 107 LEU A C 1
ATOM 875 O O . LEU A 1 107 ? 7.569 9.862 6.330 1.00 97.50 107 LEU A O 1
ATOM 879 N N . ASP A 1 108 ? 9.308 8.661 5.584 1.00 98.25 108 ASP A N 1
ATOM 880 C CA . ASP A 1 108 ? 9.251 9.205 4.222 1.00 98.25 108 ASP A CA 1
ATOM 881 C C . ASP A 1 108 ? 8.008 8.716 3.470 1.00 98.25 108 ASP A C 1
ATOM 883 O O . ASP A 1 108 ? 7.381 9.495 2.745 1.00 98.25 108 ASP A O 1
ATOM 887 N N . MET A 1 109 ? 7.584 7.468 3.707 1.00 98.19 109 MET A N 1
ATOM 888 C CA . MET A 1 109 ? 6.313 6.944 3.193 1.00 98.19 109 MET A CA 1
ATOM 889 C C . MET A 1 109 ? 5.111 7.675 3.811 1.00 98.19 109 MET A C 1
ATOM 891 O O . MET A 1 109 ? 4.223 8.098 3.071 1.00 98.19 109 MET A O 1
ATOM 895 N N . VAL A 1 110 ? 5.100 7.918 5.133 1.00 97.94 110 VAL A N 1
ATOM 896 C CA . VAL A 1 110 ? 4.036 8.685 5.829 1.00 97.94 110 VAL A CA 1
ATOM 897 C C . VAL A 1 110 ? 3.888 10.088 5.239 1.00 97.94 110 VAL A C 1
ATOM 899 O O . VAL A 1 110 ? 2.774 10.548 4.971 1.00 97.94 110 VAL A O 1
ATOM 902 N N . LYS A 1 111 ? 5.019 10.761 4.993 1.00 97.94 111 LYS A N 1
ATOM 903 C CA . LYS A 1 111 ? 5.087 12.090 4.363 1.00 97.94 111 LYS A CA 1
ATOM 904 C C . LYS A 1 111 ? 4.805 12.062 2.858 1.00 97.94 111 LYS A C 1
ATOM 906 O O . LYS A 1 111 ? 4.777 13.123 2.237 1.00 97.94 111 LYS A O 1
ATOM 911 N N . ARG A 1 112 ? 4.599 10.876 2.275 1.00 97.75 112 ARG A N 1
ATOM 912 C CA . ARG A 1 112 ? 4.391 10.638 0.838 1.00 97.75 112 ARG A CA 1
ATOM 913 C C . ARG A 1 112 ? 5.537 11.157 -0.037 1.00 97.75 112 ARG A C 1
ATOM 915 O O . ARG A 1 112 ? 5.321 11.496 -1.199 1.00 97.75 112 ARG A O 1
ATOM 922 N N . ILE A 1 113 ? 6.750 11.211 0.512 1.00 97.62 113 ILE A N 1
ATOM 923 C CA . ILE A 1 113 ? 7.975 11.539 -0.232 1.00 97.62 113 ILE A CA 1
ATOM 924 C C . ILE A 1 113 ? 8.303 10.392 -1.193 1.00 97.62 113 ILE A C 1
ATOM 926 O O . ILE A 1 113 ? 8.683 10.628 -2.339 1.00 97.62 113 ILE A O 1
ATOM 930 N N . VAL A 1 114 ? 8.069 9.154 -0.752 1.00 96.81 114 VAL A N 1
ATOM 931 C CA . VAL A 1 114 ? 8.255 7.936 -1.543 1.00 96.81 114 VAL A CA 1
ATOM 932 C C . VAL A 1 114 ? 6.995 7.061 -1.502 1.00 96.81 114 VAL A C 1
ATOM 934 O O . VAL A 1 114 ? 6.187 7.154 -0.576 1.00 96.81 114 VAL A O 1
ATOM 937 N N . PHE A 1 115 ? 6.778 6.261 -2.548 1.00 97.25 115 PHE A N 1
ATOM 938 C CA . PHE A 1 115 ? 5.681 5.288 -2.604 1.00 97.25 115 PHE A CA 1
ATOM 939 C C . PHE A 1 115 ? 6.037 4.041 -1.791 1.00 97.25 115 PHE A C 1
ATOM 941 O O . PHE A 1 115 ? 7.202 3.694 -1.695 1.00 97.25 115 PHE A O 1
ATOM 948 N N . ALA A 1 116 ? 5.047 3.345 -1.243 1.00 96.06 116 ALA A N 1
ATOM 949 C CA . ALA A 1 116 ? 5.265 2.098 -0.512 1.00 96.06 116 ALA A CA 1
ATOM 950 C C . ALA A 1 116 ? 5.520 0.917 -1.463 1.00 96.06 116 ALA A C 1
ATOM 952 O O . ALA A 1 116 ? 6.434 0.126 -1.256 1.00 96.06 116 ALA A O 1
ATOM 953 N N . LEU A 1 117 ? 4.703 0.818 -2.515 1.00 96.62 117 LEU A N 1
ATOM 954 C CA . LEU A 1 117 ? 4.732 -0.260 -3.503 1.00 96.62 117 LEU A CA 1
ATOM 955 C C . LEU A 1 117 ? 4.463 0.294 -4.902 1.00 96.62 117 LEU A C 1
ATOM 957 O O . LEU A 1 117 ? 3.761 1.301 -5.063 1.00 96.62 117 LEU A O 1
ATOM 961 N N . VAL A 1 118 ? 4.959 -0.394 -5.923 1.00 95.75 118 VAL A N 1
ATOM 962 C CA . VAL A 1 118 ? 4.547 -0.187 -7.310 1.00 95.75 118 VAL A CA 1
ATOM 963 C C . VAL A 1 118 ? 4.050 -1.501 -7.901 1.00 95.75 118 VAL A C 1
ATOM 965 O O . VAL A 1 118 ? 4.656 -2.548 -7.718 1.00 95.75 118 VAL A O 1
ATOM 968 N N . ILE A 1 119 ? 2.915 -1.440 -8.593 1.00 95.50 119 ILE A N 1
ATOM 969 C CA . ILE A 1 119 ? 2.396 -2.544 -9.399 1.00 95.50 119 ILE A CA 1
ATOM 970 C C . ILE A 1 119 ? 2.701 -2.222 -10.856 1.00 95.50 119 ILE A C 1
ATOM 972 O O . ILE A 1 119 ? 2.314 -1.151 -11.340 1.00 95.50 119 ILE A O 1
ATOM 976 N N . ILE A 1 120 ? 3.391 -3.124 -11.538 1.00 92.62 120 ILE A N 1
ATOM 977 C CA . ILE A 1 120 ? 3.876 -2.950 -12.905 1.00 92.62 120 ILE A CA 1
ATOM 978 C C . ILE A 1 120 ? 3.255 -4.039 -13.765 1.00 92.62 120 ILE A C 1
ATOM 980 O O . ILE A 1 120 ? 3.259 -5.211 -13.402 1.00 92.62 120 ILE A O 1
ATOM 984 N N . LYS A 1 121 ? 2.696 -3.656 -14.910 1.00 90.31 121 LYS A N 1
ATOM 985 C CA . LYS A 1 121 ? 2.317 -4.624 -15.934 1.00 90.31 121 LYS A CA 1
ATOM 986 C C . LYS A 1 121 ? 3.526 -4.891 -16.809 1.00 90.31 121 LYS A C 1
ATOM 988 O O . LYS A 1 121 ? 3.906 -4.009 -17.579 1.00 90.31 121 LYS A O 1
ATOM 993 N N . ASP A 1 122 ? 4.092 -6.087 -16.727 1.00 71.50 122 ASP A N 1
ATOM 994 C CA . ASP A 1 122 ? 5.159 -6.462 -17.645 1.00 71.50 122 ASP A CA 1
ATOM 995 C C . ASP A 1 122 ? 4.558 -7.006 -18.947 1.00 71.50 122 ASP A C 1
ATOM 997 O O . ASP A 1 122 ? 4.150 -8.163 -19.061 1.00 71.50 122 ASP A O 1
ATOM 1001 N N . LYS A 1 123 ? 4.420 -6.123 -19.940 1.00 66.81 123 LYS A N 1
ATOM 1002 C CA . LYS A 1 123 ? 4.237 -6.512 -21.343 1.00 66.81 123 LYS A CA 1
ATOM 1003 C C . LYS A 1 123 ? 5.191 -5.680 -22.178 1.00 66.81 123 LYS A C 1
ATOM 1005 O O . LYS A 1 123 ? 5.185 -4.459 -22.037 1.00 66.81 123 LYS A O 1
ATOM 1010 N N . GLU A 1 124 ? 5.908 -6.338 -23.096 1.00 61.56 124 GLU A N 1
ATOM 1011 C CA . GLU A 1 124 ? 7.009 -5.826 -23.945 1.00 61.56 124 GLU A CA 1
ATOM 1012 C C . GLU A 1 124 ? 6.818 -4.414 -24.551 1.00 61.56 124 GLU A C 1
ATOM 1014 O O . GLU A 1 124 ? 7.792 -3.792 -24.969 1.00 61.56 124 GLU A O 1
ATOM 1019 N N . TYR A 1 125 ? 5.589 -3.881 -24.600 1.00 59.09 125 TYR A N 1
ATOM 1020 C CA . TYR A 1 125 ? 5.254 -2.601 -25.229 1.00 59.09 125 TYR A CA 1
ATOM 1021 C C . TYR A 1 125 ? 4.250 -1.715 -24.457 1.00 59.09 125 TYR A C 1
ATOM 1023 O O . TYR A 1 125 ? 3.858 -0.670 -24.978 1.00 59.09 125 TYR A O 1
ATOM 1031 N N . ILE A 1 126 ? 3.807 -2.082 -23.243 1.00 59.81 126 ILE A N 1
ATOM 1032 C CA . ILE A 1 126 ? 2.865 -1.273 -22.439 1.00 59.81 126 ILE A CA 1
ATOM 1033 C C . ILE A 1 126 ? 3.406 -1.108 -21.020 1.00 59.81 126 ILE A C 1
ATOM 1035 O O . ILE A 1 126 ? 3.316 -2.024 -20.213 1.00 59.81 126 ILE A O 1
ATOM 1039 N N . PHE A 1 127 ? 3.895 0.091 -20.699 1.00 65.62 127 PHE A N 1
ATOM 1040 C CA . PHE A 1 127 ? 4.353 0.420 -19.349 1.00 65.62 127 PHE A CA 1
ATOM 1041 C C . PHE A 1 127 ? 3.198 0.993 -18.516 1.00 65.62 127 PHE A C 1
ATOM 1043 O O . PHE A 1 127 ? 3.040 2.209 -18.381 1.00 65.62 127 PHE A O 1
ATOM 1050 N N . GLU A 1 128 ? 2.346 0.116 -17.987 1.00 79.62 128 GLU A N 1
ATOM 1051 C CA . GLU A 1 128 ? 1.353 0.495 -16.978 1.00 79.62 128 GLU A CA 1
ATOM 1052 C C . GLU A 1 128 ? 1.986 0.357 -15.590 1.00 79.62 128 GLU A C 1
ATOM 1054 O O . GLU A 1 128 ? 2.443 -0.722 -15.217 1.00 79.62 128 GLU A O 1
ATOM 1059 N N . ARG A 1 129 ? 2.018 1.456 -14.825 1.00 90.06 129 ARG A N 1
ATOM 1060 C CA . ARG A 1 129 ? 2.539 1.474 -13.453 1.00 90.06 129 ARG A CA 1
ATOM 1061 C C . ARG A 1 129 ? 1.550 2.134 -12.505 1.00 90.06 129 ARG A C 1
ATOM 1063 O O . ARG A 1 129 ? 1.119 3.266 -12.740 1.00 90.06 129 ARG A O 1
ATOM 1070 N N . LYS A 1 130 ? 1.255 1.478 -11.388 1.00 95.44 130 LYS A N 1
ATOM 1071 C CA . LYS A 1 130 ? 0.474 2.046 -10.290 1.00 95.44 130 LYS A CA 1
ATOM 1072 C C . LYS A 1 130 ? 1.334 2.109 -9.040 1.00 95.44 130 LYS A C 1
ATOM 1074 O O . LYS A 1 130 ? 1.614 1.094 -8.420 1.00 95.44 130 LYS A O 1
ATOM 1079 N N . ARG A 1 131 ? 1.725 3.325 -8.664 1.00 97.00 131 ARG A N 1
ATOM 1080 C CA . ARG A 1 131 ? 2.334 3.594 -7.358 1.00 97.00 131 ARG A CA 1
ATOM 1081 C C . ARG A 1 131 ? 1.246 3.653 -6.295 1.00 97.00 131 ARG A C 1
ATOM 1083 O O . ARG A 1 131 ? 0.193 4.249 -6.535 1.00 97.00 131 ARG A O 1
ATOM 1090 N N . ILE A 1 132 ? 1.531 3.050 -5.153 1.00 98.00 132 ILE A N 1
ATOM 1091 C CA . ILE A 1 132 ? 0.684 3.035 -3.966 1.00 98.00 132 ILE A CA 1
ATOM 1092 C C . ILE A 1 132 ? 1.436 3.767 -2.862 1.00 98.00 132 ILE A C 1
ATOM 1094 O O . ILE A 1 132 ? 2.570 3.417 -2.538 1.00 98.00 132 ILE A O 1
ATOM 1098 N N . TYR A 1 133 ? 0.813 4.790 -2.294 1.00 98.44 133 TYR A N 1
ATOM 1099 C CA . TYR A 1 133 ? 1.373 5.607 -1.221 1.00 98.44 133 TYR A CA 1
ATOM 1100 C C . TYR A 1 133 ? 0.620 5.372 0.086 1.00 98.44 133 TYR A C 1
ATOM 1102 O O . TYR A 1 133 ? -0.570 5.051 0.077 1.00 98.44 133 TYR A O 1
ATOM 1110 N N . PHE A 1 134 ? 1.275 5.627 1.222 1.00 98.12 134 PHE A N 1
ATOM 1111 C CA . PHE A 1 134 ? 0.529 5.771 2.471 1.00 98.12 134 PHE A CA 1
ATOM 1112 C C . PHE A 1 134 ? -0.447 6.943 2.366 1.00 98.12 134 PHE A C 1
ATOM 1114 O O . PHE A 1 134 ? -0.121 7.991 1.803 1.00 98.12 134 PHE A O 1
ATOM 1121 N N . GLY A 1 135 ? -1.664 6.766 2.868 1.00 97.31 135 GLY A N 1
ATOM 1122 C CA . GLY A 1 135 ? -2.774 7.700 2.677 1.00 97.31 135 GLY A CA 1
ATOM 1123 C C . GLY A 1 135 ? -3.665 7.384 1.473 1.00 97.31 135 GLY A C 1
ATOM 1124 O O . GLY A 1 135 ? -4.752 7.946 1.377 1.00 97.31 135 GLY A O 1
ATOM 1125 N N . ASP A 1 136 ? -3.252 6.505 0.550 1.00 97.75 136 ASP A N 1
ATOM 1126 C CA . ASP A 1 136 ? -4.146 6.075 -0.532 1.00 97.75 136 ASP A CA 1
ATOM 1127 C C . ASP A 1 136 ? -5.304 5.246 0.050 1.00 97.75 136 ASP A C 1
ATOM 1129 O O . ASP A 1 136 ? -5.104 4.421 0.945 1.00 97.75 136 ASP A O 1
ATOM 1133 N N . LYS A 1 137 ? -6.525 5.463 -0.451 1.00 95.31 137 LYS A N 1
ATOM 1134 C CA . LYS A 1 137 ? -7.718 4.734 0.000 1.00 95.31 137 LYS A CA 1
ATOM 1135 C C . LYS A 1 137 ? -7.722 3.325 -0.578 1.00 95.31 137 LYS A C 1
ATOM 1137 O O . LYS A 1 137 ? -7.550 3.144 -1.787 1.00 95.31 137 LYS A O 1
ATOM 1142 N N . ILE A 1 138 ? -7.979 2.323 0.262 1.00 94.31 138 ILE A N 1
ATOM 1143 C CA . ILE A 1 138 ? -8.035 0.925 -0.188 1.00 94.31 138 ILE A CA 1
ATOM 1144 C C . ILE A 1 138 ? -9.123 0.707 -1.246 1.00 94.31 138 ILE A C 1
ATOM 1146 O O . ILE A 1 138 ? -8.947 -0.085 -2.169 1.00 94.31 138 ILE A O 1
ATOM 1150 N N . GLU A 1 139 ? -10.221 1.457 -1.178 1.00 91.12 139 GLU A N 1
ATOM 1151 C CA . GLU A 1 139 ? -11.314 1.404 -2.146 1.00 91.12 139 GLU A CA 1
ATOM 1152 C C . GLU A 1 139 ? -10.861 1.764 -3.564 1.00 91.12 139 GLU A C 1
ATOM 1154 O O . GLU A 1 139 ? -11.399 1.216 -4.523 1.00 91.12 139 GLU A O 1
ATOM 1159 N N . ASP A 1 140 ? -9.870 2.644 -3.718 1.00 93.50 140 ASP A N 1
ATOM 1160 C CA . ASP A 1 140 ? -9.335 3.002 -5.032 1.00 93.50 140 ASP A CA 1
ATOM 1161 C C . ASP A 1 140 ? -8.404 1.925 -5.584 1.00 93.50 140 ASP A C 1
ATOM 1163 O O . ASP A 1 140 ? -8.382 1.690 -6.792 1.00 93.50 140 ASP A O 1
ATOM 1167 N N . ILE A 1 141 ? -7.687 1.218 -4.708 1.00 95.44 141 ILE A N 1
ATOM 1168 C CA . ILE A 1 141 ? -6.866 0.068 -5.099 1.00 95.44 141 ILE A CA 1
ATOM 1169 C C . ILE A 1 141 ? -7.755 -1.105 -5.526 1.00 95.44 141 ILE A C 1
ATOM 1171 O O . ILE A 1 141 ? -7.492 -1.741 -6.542 1.00 95.44 141 ILE A O 1
ATOM 1175 N N . LEU A 1 142 ? -8.858 -1.350 -4.817 1.00 94.31 142 LEU A N 1
ATOM 1176 C CA . LEU A 1 142 ? -9.801 -2.430 -5.130 1.00 94.31 142 LEU A CA 1
ATOM 1177 C C . LEU A 1 142 ? -10.599 -2.214 -6.430 1.00 94.31 142 LEU A C 1
ATOM 1179 O O . LEU A 1 142 ? -11.217 -3.156 -6.918 1.00 94.31 142 LEU A O 1
ATOM 1183 N N . LYS A 1 143 ? -10.604 -1.002 -7.003 1.00 92.38 143 LYS A N 1
ATOM 1184 C CA . LYS A 1 143 ? -11.215 -0.725 -8.319 1.00 92.38 143 LYS A CA 1
ATOM 1185 C C . LYS A 1 143 ? -10.337 -1.167 -9.492 1.00 92.38 143 LYS A C 1
ATOM 1187 O O . LYS A 1 143 ? -10.817 -1.193 -10.625 1.00 92.38 143 LYS A O 1
ATOM 1192 N N . LEU A 1 144 ? -9.061 -1.468 -9.252 1.00 90.88 144 LEU A N 1
ATOM 1193 C CA . LEU A 1 144 ? -8.141 -1.912 -10.294 1.00 90.88 144 LEU A CA 1
ATOM 1194 C C . LEU A 1 144 ? -8.554 -3.309 -10.767 1.00 90.88 144 LEU A C 1
ATOM 1196 O O . LEU A 1 144 ? -8.742 -4.222 -9.969 1.00 90.88 144 LEU A O 1
ATOM 1200 N N . ASN A 1 145 ? -8.684 -3.487 -12.079 1.00 94.06 145 ASN A N 1
ATOM 1201 C CA . ASN A 1 145 ? -9.188 -4.725 -12.682 1.00 94.06 145 ASN A CA 1
ATOM 1202 C C . ASN A 1 145 ? -8.254 -5.938 -12.512 1.00 94.06 145 ASN A C 1
ATOM 1204 O O . ASN A 1 145 ? -8.689 -7.059 -12.757 1.00 94.06 145 ASN A O 1
ATOM 1208 N N . TYR A 1 146 ? -7.005 -5.710 -12.102 1.00 94.06 146 TYR A N 1
ATOM 1209 C CA . TYR A 1 146 ? -5.986 -6.723 -11.817 1.00 94.06 146 TYR A CA 1
ATOM 1210 C C . TYR A 1 146 ? -5.775 -6.970 -10.312 1.00 94.06 146 TYR A C 1
ATOM 1212 O O . TYR A 1 146 ? -4.809 -7.625 -9.917 1.00 94.06 146 TYR A O 1
ATOM 1220 N N . VAL A 1 147 ? -6.651 -6.426 -9.462 1.00 96.00 147 VAL A N 1
ATOM 1221 C CA . VAL A 1 147 ? -6.640 -6.618 -8.007 1.00 96.00 147 VAL A CA 1
ATOM 1222 C C . VAL A 1 147 ? -7.809 -7.509 -7.603 1.00 96.00 147 VAL A C 1
ATOM 1224 O O . VAL A 1 147 ? -8.955 -7.278 -7.989 1.00 96.00 147 VAL A O 1
ATOM 1227 N N . LYS A 1 148 ? -7.536 -8.510 -6.766 1.00 95.56 148 LYS A N 1
ATOM 1228 C CA . LYS A 1 148 ? -8.550 -9.377 -6.160 1.00 95.56 148 LYS A CA 1
ATOM 1229 C C . LYS A 1 148 ? -8.508 -9.248 -4.650 1.00 95.56 148 LYS A C 1
ATOM 1231 O O . LYS A 1 148 ? -7.468 -9.472 -4.039 1.00 95.56 148 LYS A O 1
ATOM 1236 N N . LEU A 1 149 ? -9.651 -8.928 -4.053 1.00 95.44 149 LEU A N 1
ATOM 1237 C CA . LEU A 1 149 ? -9.819 -8.988 -2.606 1.00 95.44 149 LEU A CA 1
ATOM 1238 C C . LEU A 1 149 ? -9.776 -10.451 -2.149 1.00 95.44 149 LEU A C 1
ATOM 1240 O O . LEU A 1 149 ? -10.548 -11.271 -2.647 1.00 95.44 149 LEU A O 1
ATOM 1244 N N . LEU A 1 150 ? -8.901 -10.758 -1.195 1.00 92.50 150 LEU A N 1
ATOM 1245 C CA . LEU A 1 150 ? -8.836 -12.060 -0.534 1.00 92.50 150 LEU A CA 1
ATOM 1246 C C . LEU A 1 150 ? -9.567 -12.020 0.808 1.00 92.50 150 LEU A C 1
ATOM 1248 O O . LEU A 1 150 ? -10.427 -12.858 1.069 1.00 92.50 150 LEU A O 1
ATOM 1252 N N . GLU A 1 151 ? -9.253 -11.027 1.640 1.00 91.62 151 GLU A N 1
ATOM 1253 C CA . GLU A 1 151 ? -9.824 -10.866 2.977 1.00 91.62 151 GLU A CA 1
ATOM 1254 C C . GLU A 1 151 ? -9.870 -9.385 3.369 1.00 91.62 151 GLU A C 1
ATOM 1256 O O . GLU A 1 151 ? -9.004 -8.599 2.994 1.00 91.62 151 GLU A O 1
ATOM 1261 N N . ARG A 1 152 ? -10.885 -8.993 4.140 1.00 90.56 152 ARG A N 1
ATOM 1262 C CA . ARG A 1 152 ? -10.939 -7.698 4.828 1.00 90.56 152 ARG A CA 1
ATOM 1263 C C . ARG A 1 152 ? -11.437 -7.939 6.243 1.00 90.56 152 ARG A C 1
ATOM 1265 O O . ARG A 1 152 ? -12.434 -8.641 6.423 1.00 90.56 152 ARG A O 1
ATOM 1272 N N . GLY A 1 153 ? -10.767 -7.350 7.223 1.00 85.06 153 GLY A N 1
ATOM 1273 C CA . GLY A 1 153 ? -11.116 -7.515 8.628 1.00 85.06 153 GLY A CA 1
ATOM 1274 C C . GLY A 1 153 ? -10.874 -6.253 9.441 1.00 85.06 153 GLY A C 1
ATOM 1275 O O . GLY A 1 153 ? -10.000 -5.448 9.115 1.00 85.06 153 GLY A O 1
ATOM 1276 N N . ASP A 1 154 ? -11.645 -6.112 10.514 1.00 87.00 154 ASP A N 1
ATOM 1277 C CA . ASP A 1 154 ? -11.426 -5.083 11.528 1.00 87.00 154 ASP A CA 1
ATOM 1278 C C . ASP A 1 154 ? -10.285 -5.513 12.453 1.00 87.00 154 ASP A C 1
ATOM 1280 O O . ASP A 1 154 ? -10.126 -6.699 12.765 1.00 87.00 154 ASP A O 1
ATOM 1284 N N . TYR A 1 155 ? -9.493 -4.549 12.912 1.00 78.19 155 TYR A N 1
ATOM 1285 C CA . TYR A 1 155 ? -8.436 -4.792 13.881 1.00 78.19 15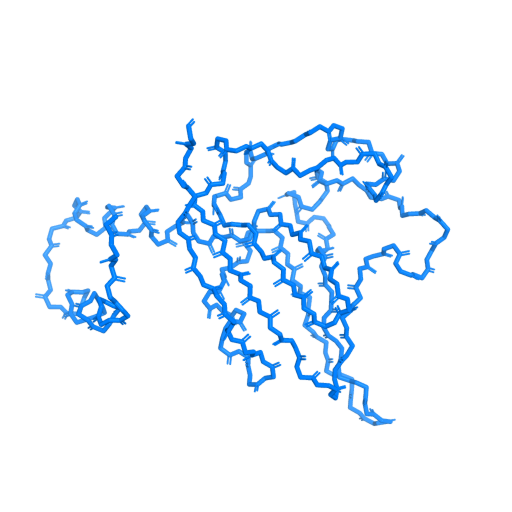5 TYR A CA 1
ATOM 1286 C C . TYR A 1 155 ? -9.005 -4.568 15.279 1.00 78.19 155 TYR A C 1
ATOM 1288 O O . TYR A 1 155 ? -9.134 -3.443 15.758 1.00 78.19 155 TYR A O 1
ATOM 1296 N N . THR A 1 156 ? -9.417 -5.651 15.932 1.00 68.19 156 THR A N 1
ATOM 1297 C CA . THR A 1 156 ? -9.799 -5.598 17.342 1.00 68.19 156 THR A CA 1
ATOM 1298 C C . THR A 1 156 ? -8.541 -5.766 18.179 1.00 68.19 156 THR A C 1
ATOM 1300 O O . THR A 1 156 ? -7.963 -6.853 18.174 1.00 68.19 156 THR A O 1
ATOM 1303 N N . ASN A 1 157 ? -8.124 -4.714 18.889 1.00 54.44 157 ASN A N 1
ATOM 1304 C CA . ASN A 1 157 ? -7.096 -4.839 19.922 1.00 54.44 157 ASN A CA 1
ATOM 1305 C C . ASN A 1 157 ? -7.545 -5.926 20.909 1.00 54.44 157 ASN A C 1
ATOM 1307 O O . ASN A 1 157 ? -8.640 -5.828 21.470 1.00 54.44 157 ASN A O 1
ATOM 1311 N N . GLY A 1 158 ? -6.744 -6.988 21.016 1.00 45.22 158 GLY A N 1
ATOM 1312 C CA . GLY A 1 158 ? -6.941 -8.061 21.991 1.00 45.22 158 GLY A CA 1
ATOM 1313 C C . GLY A 1 158 ? -6.709 -7.589 23.417 1.00 45.22 158 GLY A C 1
ATOM 1314 O O . GLY A 1 158 ? -5.925 -6.631 23.601 1.00 45.22 158 GLY A O 1
#